Protein AF-A0A3P3TAA7-F1 (afdb_monomer_lite)

Structure (mmCIF, N/CA/C/O backbone):
data_AF-A0A3P3TAA7-F1
#
_entry.id   AF-A0A3P3TAA7-F1
#
loop_
_atom_site.group_PDB
_atom_site.id
_atom_site.type_symbol
_atom_site.label_atom_id
_atom_site.label_alt_id
_atom_site.label_comp_id
_atom_site.label_asym_id
_atom_site.label_entity_id
_atom_site.label_seq_id
_atom_site.pdbx_PDB_ins_code
_atom_site.Cartn_x
_atom_site.Cartn_y
_atom_site.Cartn_z
_atom_site.occupancy
_atom_site.B_iso_or_equiv
_atom_site.auth_seq_id
_atom_site.auth_comp_id
_atom_site.auth_asym_id
_atom_site.auth_atom_id
_atom_site.pdbx_PDB_model_num
ATOM 1 N N . MET A 1 1 ? 34.070 -10.046 -38.542 1.00 43.56 1 MET A N 1
ATOM 2 C CA . MET A 1 1 ? 32.753 -10.211 -37.889 1.00 43.56 1 MET A CA 1
ATOM 3 C C . MET A 1 1 ? 32.981 -10.155 -36.387 1.00 43.56 1 MET A C 1
ATOM 5 O O . MET A 1 1 ? 33.531 -11.098 -35.845 1.00 43.56 1 MET A O 1
ATOM 9 N N . LEU A 1 2 ? 32.696 -9.015 -35.753 1.00 51.44 2 LEU A N 1
ATOM 10 C CA . LEU A 1 2 ? 33.119 -8.692 -34.381 1.00 51.44 2 LEU A CA 1
ATOM 11 C C . LEU A 1 2 ? 31.928 -8.168 -33.565 1.00 51.44 2 LEU A C 1
ATOM 13 O O . LEU A 1 2 ? 31.900 -7.019 -33.152 1.00 51.44 2 LEU A O 1
ATOM 17 N N . PHE A 1 3 ? 30.931 -9.024 -33.351 1.00 64.62 3 PHE A N 1
ATOM 18 C CA . PHE A 1 3 ? 29.924 -8.826 -32.309 1.00 64.62 3 PHE A CA 1
ATOM 19 C C . PHE A 1 3 ? 29.641 -10.185 -31.670 1.00 64.62 3 PHE A C 1
ATOM 21 O O . PHE A 1 3 ? 28.662 -10.852 -31.997 1.00 64.62 3 PHE A O 1
ATOM 28 N N . SER A 1 4 ? 30.537 -10.623 -30.780 1.00 57.47 4 SER A N 1
ATOM 29 C CA . SER A 1 4 ? 30.173 -11.651 -29.804 1.00 57.47 4 SER A CA 1
ATOM 30 C C . SER A 1 4 ? 29.123 -11.032 -28.896 1.00 57.47 4 SER A C 1
ATOM 32 O O . SER A 1 4 ? 29.430 -10.203 -28.042 1.00 57.47 4 SER A O 1
ATOM 34 N N . ASN A 1 5 ? 27.867 -11.396 -29.133 1.00 62.84 5 ASN A N 1
ATOM 35 C CA . ASN A 1 5 ? 26.733 -11.067 -28.287 1.00 62.84 5 ASN A CA 1
ATOM 36 C C . ASN A 1 5 ? 26.854 -11.890 -26.995 1.00 62.84 5 ASN A C 1
ATOM 38 O O . ASN A 1 5 ? 26.148 -12.879 -26.810 1.00 62.84 5 ASN A O 1
ATOM 42 N N . ASN A 1 6 ? 27.805 -11.507 -26.142 1.00 58.22 6 ASN A N 1
ATOM 43 C CA . ASN A 1 6 ? 28.026 -12.083 -24.824 1.00 58.22 6 ASN A CA 1
ATOM 44 C C . ASN A 1 6 ? 26.932 -11.535 -23.895 1.00 58.22 6 ASN A C 1
ATOM 46 O O . ASN A 1 6 ? 27.153 -10.620 -23.109 1.00 58.22 6 ASN A O 1
ATOM 50 N N . ARG A 1 7 ? 25.696 -12.005 -24.091 1.00 61.97 7 ARG A N 1
ATOM 51 C CA . ARG A 1 7 ? 24.610 -11.766 -23.143 1.00 61.97 7 ARG A CA 1
ATOM 52 C C . ARG A 1 7 ? 24.854 -12.722 -21.991 1.00 61.97 7 ARG A C 1
ATOM 54 O O . ARG A 1 7 ? 24.667 -13.924 -22.164 1.00 61.97 7 ARG A O 1
ATOM 61 N N . GLU A 1 8 ? 25.316 -12.189 -20.865 1.00 65.12 8 GLU A N 1
ATOM 62 C CA . GLU A 1 8 ? 25.306 -12.928 -19.605 1.00 65.12 8 GLU A CA 1
ATOM 63 C C . GLU A 1 8 ? 23.910 -13.542 -19.387 1.00 65.12 8 GLU A C 1
ATOM 65 O O . GLU A 1 8 ? 22.908 -12.943 -19.812 1.00 65.12 8 GLU A O 1
ATOM 70 N N . PRO A 1 9 ? 23.820 -14.757 -18.818 1.00 59.22 9 PRO A N 1
ATOM 71 C CA . PRO A 1 9 ? 22.538 -15.385 -18.538 1.00 59.22 9 PRO A CA 1
ATOM 72 C C . PRO A 1 9 ? 21.717 -14.444 -17.656 1.00 59.22 9 PRO A C 1
ATOM 74 O O . PRO A 1 9 ? 22.114 -14.096 -16.551 1.00 59.22 9 PRO A O 1
ATOM 77 N N . TYR A 1 10 ? 20.599 -13.972 -18.202 1.00 60.34 10 TYR A N 1
ATOM 78 C CA . TYR A 1 10 ? 19.734 -13.020 -17.527 1.00 60.34 10 TYR A CA 1
ATOM 79 C C . TYR A 1 10 ? 18.930 -13.766 -16.460 1.00 60.34 10 TYR A C 1
ATOM 81 O O . TYR A 1 10 ? 18.033 -14.536 -16.814 1.00 60.34 10 TYR A O 1
ATOM 89 N N . GLU A 1 11 ? 19.247 -13.560 -15.183 1.00 66.12 11 GLU A N 1
ATOM 90 C CA . GLU A 1 11 ? 18.403 -14.049 -14.095 1.00 66.12 11 GLU A CA 1
ATOM 91 C C . GLU A 1 11 ? 17.124 -13.200 -14.034 1.00 66.12 11 GLU A C 1
ATOM 93 O O . GLU A 1 11 ? 17.197 -11.968 -14.017 1.00 66.12 11 GLU A O 1
ATOM 98 N N . PRO A 1 12 ? 15.930 -13.818 -14.099 1.00 67.19 12 PRO A N 1
ATOM 99 C CA . PRO A 1 12 ? 14.686 -13.090 -13.928 1.00 67.19 12 PRO A CA 1
ATOM 100 C C . PRO A 1 12 ? 14.627 -12.498 -12.518 1.00 67.19 12 PRO A C 1
ATOM 102 O O . PRO A 1 12 ? 14.587 -13.243 -11.543 1.00 67.19 12 PRO A O 1
ATOM 105 N N . GLU A 1 13 ? 14.590 -11.173 -12.423 1.00 82.19 13 GLU A N 1
ATOM 106 C CA . GLU A 1 13 ? 14.465 -10.458 -11.156 1.00 82.19 13 GLU A CA 1
ATOM 107 C C . GLU A 1 13 ? 13.104 -9.774 -11.097 1.00 82.19 13 GLU A C 1
ATOM 109 O O . GLU A 1 13 ? 12.705 -9.030 -12.001 1.00 82.19 13 GLU A O 1
ATOM 114 N N . ASP A 1 14 ? 12.382 -10.050 -10.018 1.00 89.69 14 ASP A N 1
ATOM 115 C CA . ASP A 1 14 ? 11.114 -9.403 -9.738 1.00 89.69 14 ASP A CA 1
ATOM 116 C C . ASP A 1 14 ? 11.372 -8.043 -9.083 1.00 89.69 14 ASP A C 1
ATOM 118 O O . ASP A 1 14 ? 12.156 -7.925 -8.139 1.00 89.69 14 ASP A O 1
ATOM 122 N N . VAL A 1 15 ? 10.699 -7.004 -9.576 1.00 90.88 15 VAL A N 1
ATOM 123 C CA . VAL A 1 15 ? 10.920 -5.622 -9.129 1.00 90.88 15 VAL A CA 1
ATOM 124 C C . VAL A 1 15 ? 9.613 -4.947 -8.748 1.00 90.88 15 VAL A C 1
ATOM 126 O O . VAL A 1 15 ? 8.593 -5.109 -9.419 1.00 90.88 15 VAL A O 1
ATOM 129 N N . LEU A 1 16 ? 9.661 -4.152 -7.685 1.00 90.19 16 LEU A N 1
ATOM 130 C CA . LEU A 1 16 ? 8.605 -3.252 -7.254 1.00 90.19 16 LEU A CA 1
ATOM 131 C C . LEU A 1 16 ? 8.942 -1.829 -7.706 1.00 90.19 16 LEU A C 1
ATOM 133 O O . LEU A 1 16 ? 10.010 -1.306 -7.398 1.00 90.19 16 LEU A O 1
ATOM 137 N N . ILE A 1 17 ? 8.015 -1.202 -8.423 1.00 89.25 17 ILE A N 1
ATOM 138 C CA . ILE A 1 17 ? 8.089 0.190 -8.856 1.00 89.25 17 ILE A CA 1
ATOM 139 C C . ILE A 1 17 ? 7.075 0.990 -8.043 1.00 89.25 17 ILE A C 1
ATOM 141 O O . ILE A 1 17 ? 5.866 0.763 -8.158 1.00 89.25 17 ILE A O 1
ATOM 145 N N . LEU A 1 18 ? 7.572 1.933 -7.244 1.00 86.44 18 LEU A N 1
ATOM 146 C CA . LEU A 1 18 ? 6.758 2.870 -6.476 1.00 86.44 18 LEU A CA 1
ATOM 147 C C . LE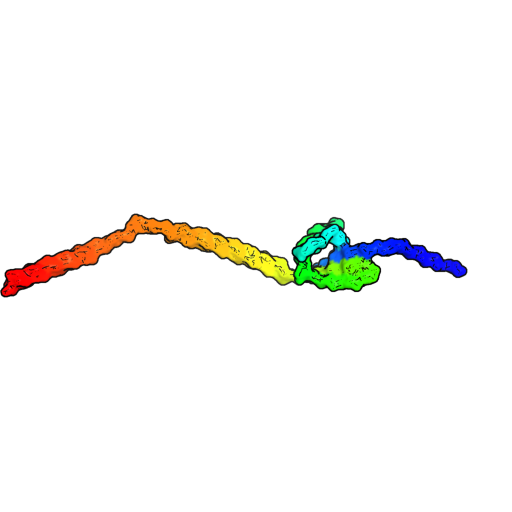U A 1 18 ? 6.796 4.237 -7.148 1.00 86.44 18 LEU A C 1
ATOM 149 O O . LEU A 1 18 ? 7.839 4.889 -7.156 1.00 86.44 18 LEU A O 1
ATOM 153 N N . PHE A 1 19 ? 5.667 4.690 -7.683 1.00 84.25 19 PHE A N 1
ATOM 154 C CA . PHE A 1 19 ? 5.562 6.056 -8.199 1.00 84.25 19 PHE A CA 1
ATOM 155 C C . PHE A 1 19 ? 5.350 7.030 -7.058 1.00 84.25 19 PHE A C 1
ATOM 157 O O . PHE A 1 19 ? 4.387 6.873 -6.323 1.00 84.25 19 PHE A O 1
ATOM 164 N N . LYS A 1 20 ? 6.228 8.019 -6.924 1.00 78.50 20 LYS A N 1
ATOM 165 C CA . LYS A 1 20 ? 6.123 9.120 -5.967 1.00 78.50 20 LYS A CA 1
ATOM 166 C C . LYS A 1 20 ? 5.356 10.288 -6.596 1.00 78.50 20 LYS A C 1
ATOM 168 O O . LYS A 1 20 ? 5.307 10.443 -7.817 1.00 78.50 20 LYS A O 1
ATOM 173 N N . ASP A 1 21 ? 4.788 11.135 -5.744 1.00 73.50 21 ASP A N 1
ATOM 174 C CA . ASP A 1 21 ? 3.963 12.282 -6.156 1.00 73.50 21 ASP A CA 1
ATOM 175 C C . ASP A 1 21 ? 4.744 13.364 -6.917 1.00 73.50 21 ASP A C 1
ATOM 177 O O . ASP A 1 21 ? 4.172 14.134 -7.685 1.00 73.50 21 ASP A O 1
ATOM 181 N N . ASP A 1 22 ? 6.064 13.412 -6.734 1.00 76.31 22 ASP A N 1
ATOM 182 C CA . ASP A 1 22 ? 6.976 14.301 -7.459 1.00 76.31 22 ASP A CA 1
ATOM 183 C C . ASP A 1 22 ? 7.242 13.843 -8.908 1.00 76.31 22 ASP A C 1
ATOM 185 O O . ASP A 1 22 ? 8.045 14.447 -9.621 1.00 76.31 22 ASP A O 1
ATOM 189 N N . GLY A 1 23 ? 6.568 12.777 -9.353 1.00 77.38 23 GLY A N 1
ATOM 190 C CA . GLY A 1 23 ? 6.746 12.174 -10.669 1.00 77.38 23 GLY A CA 1
ATOM 191 C C . GLY A 1 23 ? 7.993 11.297 -10.773 1.00 77.38 23 GLY A C 1
ATOM 192 O O . GLY A 1 23 ? 8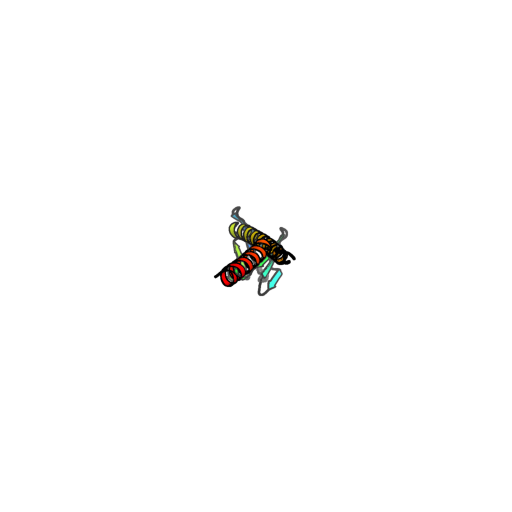.305 10.814 -11.864 1.00 77.38 23 GLY A O 1
ATOM 193 N N . THR A 1 24 ? 8.711 11.075 -9.670 1.00 82.62 24 THR A N 1
ATOM 194 C CA . THR A 1 24 ? 9.826 10.128 -9.624 1.00 82.62 24 THR A CA 1
ATOM 195 C C . THR A 1 24 ? 9.328 8.721 -9.308 1.00 82.62 24 THR A C 1
ATOM 197 O O . THR A 1 24 ? 8.212 8.519 -8.831 1.00 82.62 24 THR A O 1
ATOM 200 N N . ALA A 1 25 ? 10.148 7.717 -9.605 1.00 84.31 25 ALA A N 1
ATOM 201 C CA . ALA A 1 25 ? 9.848 6.336 -9.265 1.00 84.31 25 ALA A CA 1
ATOM 202 C C . ALA A 1 25 ? 11.012 5.731 -8.488 1.00 84.31 25 ALA A C 1
ATOM 204 O O . ALA A 1 25 ? 12.173 5.905 -8.862 1.00 84.31 25 ALA A O 1
ATOM 205 N N . ASP A 1 26 ? 10.685 5.020 -7.417 1.00 86.56 26 ASP A N 1
ATOM 206 C CA . ASP A 1 26 ? 11.615 4.134 -6.731 1.00 86.56 26 ASP A CA 1
ATOM 207 C C . ASP A 1 26 ? 11.520 2.734 -7.335 1.00 86.56 26 ASP A C 1
ATOM 209 O O . ASP A 1 26 ? 10.416 2.269 -7.630 1.00 86.56 26 ASP A O 1
ATOM 213 N N . ILE A 1 27 ? 12.658 2.073 -7.533 1.00 88.56 27 ILE A N 1
ATOM 214 C CA . ILE A 1 27 ? 12.720 0.720 -8.092 1.00 88.56 27 ILE A CA 1
ATOM 215 C C . ILE A 1 27 ? 13.458 -0.147 -7.083 1.00 88.56 27 ILE A C 1
ATOM 217 O O . ILE A 1 27 ? 14.669 -0.018 -6.913 1.00 88.56 27 ILE A O 1
ATOM 221 N N . ALA A 1 28 ? 12.718 -1.036 -6.431 1.00 90.12 28 ALA A N 1
ATOM 222 C CA . ALA A 1 28 ? 13.232 -1.918 -5.397 1.00 90.12 28 ALA A CA 1
ATOM 223 C C . ALA A 1 28 ? 13.112 -3.385 -5.846 1.00 90.12 28 ALA A C 1
ATOM 225 O O . ALA A 1 28 ? 12.016 -3.807 -6.229 1.00 90.12 28 ALA A O 1
ATOM 226 N N . PRO A 1 29 ? 14.192 -4.184 -5.818 1.00 90.69 29 PRO A N 1
ATOM 227 C CA . PRO A 1 29 ? 14.097 -5.622 -6.037 1.00 90.69 29 PRO A CA 1
ATOM 228 C C . PRO A 1 29 ? 13.258 -6.280 -4.937 1.00 90.69 29 PRO A C 1
ATOM 230 O O . PRO A 1 29 ? 13.293 -5.892 -3.765 1.00 90.69 29 PRO A O 1
ATOM 233 N N . ILE A 1 30 ? 12.472 -7.278 -5.327 1.00 90.81 30 ILE A N 1
ATOM 234 C CA . ILE A 1 30 ? 11.591 -7.993 -4.409 1.00 90.81 30 ILE A CA 1
ATOM 235 C C . ILE A 1 30 ? 12.382 -9.043 -3.649 1.00 90.81 30 ILE A C 1
ATOM 237 O O . ILE A 1 30 ? 13.063 -9.881 -4.234 1.00 90.81 30 ILE A O 1
ATOM 241 N N . VAL A 1 31 ? 12.226 -9.024 -2.330 1.00 90.81 31 VAL A N 1
ATOM 242 C CA . VAL A 1 31 ? 12.855 -9.989 -1.428 1.00 90.81 31 VAL A CA 1
ATOM 243 C C . VAL A 1 31 ? 11.925 -11.170 -1.178 1.00 90.81 31 VAL A C 1
ATOM 245 O O . VAL A 1 31 ? 12.355 -12.320 -1.150 1.00 90.81 31 VAL A O 1
ATOM 248 N N . THR A 1 32 ? 10.632 -10.910 -0.973 1.00 89.56 32 THR A N 1
ATOM 249 C CA . THR A 1 32 ? 9.645 -11.946 -0.642 1.00 89.56 32 THR A CA 1
ATOM 250 C C . THR A 1 32 ? 8.241 -11.499 -1.023 1.00 89.56 32 THR A C 1
ATOM 252 O O . THR A 1 32 ? 7.887 -10.326 -0.911 1.00 89.56 32 THR A O 1
ATOM 255 N N . ILE A 1 33 ? 7.424 -12.456 -1.458 1.00 88.38 33 ILE A N 1
ATOM 256 C CA . ILE A 1 33 ? 6.008 -12.255 -1.757 1.00 88.38 33 ILE A CA 1
ATOM 257 C C . ILE A 1 33 ? 5.223 -13.273 -0.941 1.00 88.38 33 ILE A C 1
ATOM 259 O O . ILE A 1 33 ? 5.437 -14.474 -1.090 1.00 88.38 33 ILE A O 1
ATOM 263 N N . ASN A 1 34 ? 4.311 -12.777 -0.113 1.00 90.81 34 ASN A N 1
ATOM 264 C CA . ASN A 1 34 ? 3.330 -13.579 0.609 1.00 90.81 34 ASN A CA 1
ATOM 265 C C . ASN A 1 34 ? 1.941 -13.363 -0.008 1.00 90.81 34 ASN A C 1
ATOM 267 O O . ASN A 1 34 ? 1.753 -12.451 -0.813 1.00 90.81 34 ASN A O 1
ATOM 271 N N . ASP A 1 35 ? 0.954 -14.149 0.425 1.00 87.19 35 ASP A N 1
ATOM 272 C CA . ASP A 1 35 ? -0.428 -14.040 -0.071 1.00 87.19 35 ASP A CA 1
ATOM 273 C C . ASP A 1 35 ? -1.046 -12.652 0.169 1.00 87.19 35 ASP A C 1
ATOM 275 O O . ASP A 1 35 ? -1.880 -12.190 -0.608 1.00 87.19 35 ASP A O 1
ATOM 279 N N . GLU A 1 36 ? -0.610 -11.954 1.221 1.00 87.25 36 GLU A N 1
ATOM 280 C CA . GLU A 1 36 ? -1.138 -10.635 1.575 1.00 87.25 36 GLU A CA 1
ATOM 281 C C . GLU A 1 36 ? -0.278 -9.470 1.073 1.00 87.25 36 GLU A C 1
ATOM 283 O O . GLU A 1 36 ? -0.810 -8.396 0.781 1.00 87.25 36 GLU A O 1
ATOM 288 N N . ARG A 1 37 ? 1.052 -9.629 1.018 1.00 88.38 37 ARG A N 1
ATOM 289 C CA . ARG A 1 37 ? 1.997 -8.508 0.862 1.00 88.38 37 ARG A CA 1
ATOM 290 C C . ARG A 1 37 ? 3.216 -8.847 0.005 1.00 88.38 37 ARG A C 1
ATOM 292 O O . ARG A 1 37 ? 3.752 -9.950 0.066 1.00 88.38 37 ARG A O 1
ATOM 299 N N . VAL A 1 38 ? 3.688 -7.840 -0.725 1.00 90.06 38 VAL A N 1
ATOM 300 C CA . VAL A 1 38 ? 4.955 -7.812 -1.461 1.00 90.06 38 VAL A CA 1
ATOM 301 C C . VAL A 1 38 ? 5.978 -7.022 -0.647 1.00 90.06 38 VAL A C 1
ATOM 303 O O . VAL A 1 38 ? 5.729 -5.867 -0.293 1.00 90.06 38 VAL A O 1
ATOM 306 N N . TYR A 1 39 ? 7.125 -7.640 -0.372 1.00 90.19 39 TYR A N 1
ATOM 307 C CA . TYR A 1 39 ? 8.247 -7.037 0.341 1.00 90.19 39 TYR A CA 1
ATOM 308 C C . TYR A 1 39 ? 9.396 -6.753 -0.624 1.00 90.19 39 TYR A C 1
ATOM 310 O O . TYR A 1 39 ? 9.861 -7.655 -1.326 1.00 90.19 39 TYR A O 1
ATOM 318 N N . ALA A 1 40 ? 9.865 -5.509 -0.642 1.00 89.88 40 ALA A N 1
ATOM 319 C CA . ALA A 1 40 ? 10.977 -5.075 -1.479 1.00 89.88 40 ALA A CA 1
ATOM 320 C C . ALA A 1 40 ? 11.956 -4.221 -0.673 1.00 89.88 40 ALA A C 1
ATOM 322 O O . ALA A 1 40 ? 11.542 -3.447 0.193 1.00 89.88 40 ALA A O 1
ATOM 323 N N . GLU A 1 41 ? 13.244 -4.347 -0.975 1.00 85.56 41 GLU A N 1
ATOM 324 C CA . GLU A 1 41 ? 14.312 -3.630 -0.277 1.00 85.56 41 GLU A CA 1
ATOM 325 C C . GLU A 1 41 ? 15.178 -2.884 -1.292 1.00 85.56 41 GLU A C 1
ATOM 327 O O . GLU A 1 41 ? 15.706 -3.466 -2.236 1.00 85.56 41 GLU A O 1
ATOM 332 N N . SER A 1 42 ? 15.307 -1.574 -1.101 1.00 83.12 42 SER A N 1
ATOM 333 C CA . SER A 1 42 ? 16.194 -0.689 -1.857 1.00 83.12 42 SER A CA 1
ATOM 334 C C . SER A 1 42 ? 17.167 -0.026 -0.877 1.00 83.12 42 SER A C 1
ATOM 336 O O . SER A 1 42 ? 16.823 0.160 0.293 1.00 83.12 42 SER A O 1
ATOM 338 N N . PRO A 1 43 ? 18.357 0.427 -1.315 1.00 79.12 43 PRO A N 1
ATOM 339 C CA . PRO A 1 43 ? 19.223 1.272 -0.491 1.00 79.12 43 PRO A CA 1
ATOM 340 C C . PRO A 1 43 ? 18.522 2.514 0.090 1.00 79.12 43 PRO A C 1
ATOM 342 O O . PRO A 1 43 ? 19.005 3.101 1.056 1.00 79.12 43 PRO A O 1
ATOM 345 N N . GLN A 1 44 ? 17.402 2.933 -0.508 1.00 77.00 44 GLN A N 1
ATOM 346 C CA . GLN A 1 44 ? 16.600 4.081 -0.085 1.00 77.00 44 GLN A CA 1
ATOM 347 C C . GLN A 1 44 ? 15.525 3.735 0.961 1.00 77.00 44 GLN A C 1
ATOM 349 O O . GLN A 1 44 ? 15.004 4.646 1.606 1.00 77.00 44 GLN A O 1
ATOM 354 N N . GLY A 1 45 ? 15.197 2.454 1.160 1.00 79.25 45 GLY A N 1
ATOM 355 C CA . GLY A 1 45 ? 14.197 2.027 2.135 1.00 79.25 45 GLY A CA 1
ATOM 356 C C . GLY A 1 45 ? 13.615 0.634 1.891 1.00 79.25 45 GLY A C 1
ATOM 357 O O . GLY A 1 45 ? 13.807 0.022 0.839 1.00 79.25 45 GLY A O 1
ATOM 358 N N . ASN A 1 46 ? 12.856 0.167 2.885 1.00 86.25 46 ASN A N 1
ATOM 359 C CA . ASN A 1 46 ? 12.152 -1.114 2.858 1.00 86.25 46 ASN A CA 1
ATOM 360 C C . ASN A 1 46 ? 10.653 -0.874 2.650 1.00 86.25 46 ASN A C 1
ATOM 362 O O . ASN A 1 46 ? 10.047 -0.057 3.349 1.00 86.25 46 ASN A O 1
ATOM 366 N N . TYR A 1 47 ? 10.047 -1.611 1.722 1.00 86.56 47 TYR A N 1
ATOM 367 C CA . TYR A 1 47 ? 8.653 -1.456 1.317 1.00 86.56 47 TYR A CA 1
ATOM 368 C C . TYR A 1 47 ? 7.858 -2.730 1.589 1.00 86.56 47 TYR A C 1
ATOM 370 O O . TYR A 1 47 ? 8.317 -3.833 1.302 1.00 86.56 47 TYR A O 1
ATOM 378 N N . ALA A 1 48 ? 6.642 -2.567 2.115 1.00 88.88 48 ALA A N 1
ATOM 379 C CA . ALA A 1 48 ? 5.697 -3.653 2.362 1.00 88.88 48 ALA A CA 1
ATOM 380 C C . ALA A 1 48 ? 4.314 -3.259 1.832 1.00 88.88 48 ALA A C 1
ATOM 382 O O . ALA A 1 48 ? 3.541 -2.585 2.519 1.00 88.88 48 ALA A O 1
ATOM 383 N N . VAL A 1 49 ? 4.005 -3.678 0.607 1.00 87.50 49 VAL A N 1
ATOM 384 C CA . VAL A 1 49 ? 2.814 -3.240 -0.133 1.00 87.50 49 VAL A CA 1
ATOM 385 C C . VAL A 1 49 ? 1.787 -4.375 -0.210 1.00 87.50 49 VAL A C 1
ATOM 387 O O . VAL A 1 49 ? 2.175 -5.506 -0.502 1.00 87.50 49 VAL A O 1
ATOM 390 N N . PRO A 1 50 ? 0.490 -4.133 0.055 1.00 88.19 50 PRO A N 1
ATOM 391 C CA . PRO A 1 50 ? -0.535 -5.168 -0.060 1.00 88.19 50 PRO A CA 1
ATOM 392 C C . PRO A 1 50 ? -0.714 -5.628 -1.512 1.00 88.19 50 PRO A C 1
ATOM 394 O O . PRO A 1 50 ? -0.840 -4.809 -2.419 1.00 88.19 50 PRO A O 1
ATOM 397 N N . VAL A 1 51 ? -0.787 -6.944 -1.738 1.00 87.50 51 VAL A N 1
ATOM 398 C CA . VAL A 1 51 ? -0.914 -7.542 -3.085 1.00 87.50 51 VAL A CA 1
ATOM 399 C C . VAL A 1 51 ? -2.154 -7.023 -3.820 1.00 87.50 51 VAL A C 1
ATOM 401 O O . VAL A 1 51 ? -2.110 -6.827 -5.031 1.00 87.50 51 VAL A O 1
ATOM 404 N N . GLY A 1 52 ? -3.240 -6.744 -3.091 1.00 85.38 52 GLY A N 1
ATOM 405 C CA . GLY A 1 52 ? -4.494 -6.242 -3.663 1.00 85.38 52 GLY A CA 1
ATOM 406 C C . GLY A 1 52 ? -4.410 -4.849 -4.298 1.00 85.38 52 GLY A C 1
ATOM 407 O O . GLY A 1 52 ? -5.242 -4.523 -5.140 1.00 85.38 52 GLY A O 1
ATOM 408 N N . GLU A 1 53 ? -3.411 -4.040 -3.940 1.00 82.62 53 GLU A N 1
ATOM 409 C CA . GLU A 1 53 ? -3.241 -2.674 -4.464 1.00 82.62 53 GLU A CA 1
ATOM 410 C C . GLU A 1 53 ? -2.162 -2.585 -5.552 1.00 82.62 53 GLU A C 1
ATOM 412 O O . GLU A 1 53 ? -1.938 -1.528 -6.145 1.00 82.62 53 GLU A O 1
ATOM 417 N N . VAL A 1 54 ? -1.495 -3.701 -5.845 1.00 88.06 54 VAL A N 1
ATOM 418 C CA . VAL A 1 54 ? -0.379 -3.756 -6.784 1.00 88.06 54 VAL A CA 1
ATOM 419 C C . VAL A 1 54 ? -0.848 -4.280 -8.132 1.00 88.06 54 VAL A C 1
ATOM 421 O O . VAL A 1 54 ? -1.455 -5.345 -8.242 1.00 88.06 54 VAL A O 1
ATOM 424 N N . ARG A 1 55 ? -0.500 -3.566 -9.204 1.00 88.19 55 ARG A N 1
ATOM 425 C CA . ARG A 1 55 ? -0.680 -4.076 -10.568 1.00 88.19 55 ARG A CA 1
ATOM 426 C C . ARG A 1 55 ? 0.564 -4.843 -10.984 1.00 88.19 55 ARG A C 1
ATOM 428 O O . ARG A 1 55 ? 1.640 -4.262 -11.066 1.00 88.19 55 ARG A O 1
ATOM 435 N N . SER A 1 56 ? 0.422 -6.135 -11.260 1.00 89.81 56 SER A N 1
ATOM 436 C CA . SER A 1 56 ? 1.530 -6.958 -11.745 1.00 89.81 56 SER A CA 1
ATOM 437 C C . SER A 1 56 ? 1.535 -7.048 -13.272 1.00 89.81 56 SER A C 1
ATOM 439 O O . SER A 1 56 ? 0.497 -7.199 -13.916 1.00 89.81 56 SER A O 1
ATOM 441 N N . TYR A 1 57 ? 2.725 -6.964 -13.856 1.00 89.62 57 TYR A N 1
ATOM 442 C CA . TYR A 1 57 ? 2.975 -7.154 -15.279 1.00 89.62 57 TYR A CA 1
ATOM 443 C C . TYR A 1 57 ? 4.086 -8.182 -15.452 1.00 89.62 57 TYR A C 1
ATOM 445 O O . TYR A 1 57 ? 5.092 -8.145 -14.748 1.00 89.62 57 TYR A O 1
ATOM 453 N N . VAL A 1 58 ? 3.928 -9.100 -16.400 1.00 87.81 58 VAL A N 1
ATOM 454 C CA . VAL A 1 58 ? 4.941 -10.125 -16.674 1.00 87.81 58 VAL A CA 1
ATOM 455 C C . VAL A 1 58 ? 5.762 -9.693 -17.881 1.00 87.81 58 VAL A C 1
ATOM 457 O O . VAL A 1 58 ? 5.240 -9.569 -18.989 1.00 87.81 58 VAL A O 1
ATOM 460 N N . GLY A 1 59 ? 7.050 -9.437 -17.663 1.00 81.69 59 GLY A N 1
ATOM 461 C CA . GLY A 1 59 ? 8.004 -9.106 -18.713 1.00 81.69 59 GLY A CA 1
ATOM 462 C C . GLY A 1 59 ? 8.919 -10.280 -19.055 1.00 81.69 59 GLY A C 1
ATOM 463 O O . GLY A 1 59 ? 8.956 -11.301 -18.377 1.00 81.69 59 GLY A O 1
ATOM 464 N N . ARG A 1 60 ? 9.760 -10.099 -20.081 1.00 80.06 60 ARG A N 1
ATOM 465 C CA . ARG A 1 60 ? 10.830 -11.063 -20.427 1.00 80.06 60 ARG A CA 1
ATOM 466 C C . ARG A 1 60 ? 11.894 -11.217 -19.333 1.00 80.06 60 ARG A C 1
ATOM 468 O O . ARG A 1 60 ? 12.717 -12.118 -19.420 1.00 80.06 60 ARG A O 1
AT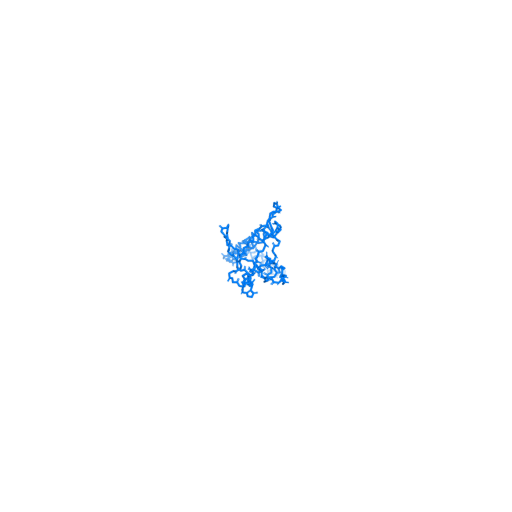OM 475 N N . LYS A 1 61 ? 11.906 -10.284 -18.382 1.00 76.38 61 LYS A N 1
ATOM 476 C CA . LYS A 1 61 ? 12.934 -10.084 -17.364 1.00 76.38 61 LYS A CA 1
ATOM 477 C C . LYS A 1 61 ? 12.481 -10.457 -15.945 1.00 76.38 61 LYS A C 1
ATOM 479 O O . LYS A 1 61 ? 13.273 -10.321 -15.029 1.00 76.38 61 LYS A O 1
ATOM 484 N N . GLY A 1 62 ? 11.238 -10.900 -15.770 1.00 83.75 62 GLY A N 1
ATOM 485 C CA . GLY A 1 62 ? 10.629 -11.098 -14.453 1.00 83.75 62 GLY A CA 1
ATOM 486 C C . GLY A 1 62 ? 9.285 -10.386 -14.337 1.00 83.75 62 GLY A C 1
ATOM 487 O O . GLY A 1 62 ? 8.758 -9.837 -15.317 1.00 83.75 62 GLY A O 1
ATOM 488 N N . ARG A 1 63 ? 8.709 -10.426 -13.138 1.00 88.75 63 ARG A N 1
ATOM 489 C CA . ARG A 1 63 ? 7.454 -9.758 -12.795 1.00 88.75 63 ARG A CA 1
ATOM 490 C C . ARG A 1 63 ? 7.743 -8.341 -12.318 1.00 88.75 63 ARG A C 1
ATOM 492 O O . ARG A 1 63 ? 8.599 -8.104 -11.473 1.00 88.75 63 ARG A O 1
ATOM 499 N N . ILE A 1 64 ? 6.993 -7.395 -12.859 1.00 90.31 64 ILE A N 1
ATOM 500 C CA . ILE A 1 64 ? 7.030 -5.991 -12.472 1.00 90.31 64 ILE A CA 1
ATOM 501 C C . ILE A 1 64 ? 5.781 -5.723 -11.649 1.00 90.31 64 ILE A C 1
ATOM 503 O O . ILE A 1 64 ? 4.663 -5.888 -12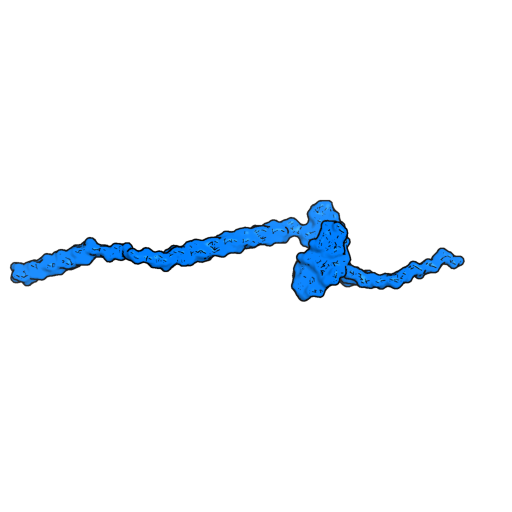.135 1.00 90.31 64 ILE A O 1
ATOM 507 N N . PHE A 1 65 ? 5.978 -5.303 -10.413 1.00 90.62 65 PHE A N 1
ATOM 508 C CA . PHE A 1 65 ? 4.933 -4.938 -9.476 1.00 90.62 65 PHE A CA 1
ATOM 509 C C . PHE A 1 65 ? 4.847 -3.420 -9.437 1.00 90.62 65 PHE A C 1
ATOM 511 O O . PHE A 1 65 ? 5.816 -2.742 -9.121 1.00 90.62 65 PHE A O 1
ATOM 518 N N . LEU A 1 66 ? 3.700 -2.875 -9.815 1.00 89.38 66 LEU A N 1
ATOM 519 C CA . LEU A 1 66 ? 3.468 -1.445 -9.901 1.00 89.38 66 LEU A CA 1
ATOM 520 C C . LEU A 1 66 ? 2.572 -1.007 -8.748 1.00 89.38 66 LEU A C 1
ATOM 522 O O . LEU A 1 66 ? 1.418 -1.439 -8.673 1.00 89.38 66 LEU A O 1
ATOM 526 N N . TYR A 1 67 ? 3.082 -0.127 -7.895 1.00 86.62 67 TYR A N 1
ATOM 527 C CA . TYR A 1 67 ? 2.304 0.488 -6.831 1.00 86.62 67 TYR A CA 1
ATOM 528 C C . TYR A 1 67 ? 2.177 1.999 -7.075 1.00 86.62 67 TYR A C 1
ATOM 530 O O . TYR A 1 67 ? 3.185 2.716 -7.038 1.00 86.62 67 TYR A O 1
ATOM 538 N N . PRO A 1 68 ? 0.966 2.504 -7.365 1.00 75.56 68 PRO A N 1
ATOM 539 C CA . PRO A 1 68 ? 0.725 3.935 -7.395 1.00 75.56 68 PRO A CA 1
ATOM 540 C C . PRO A 1 68 ? 0.646 4.437 -5.949 1.00 75.56 68 PRO A C 1
ATOM 542 O O . PRO A 1 68 ? -0.360 4.211 -5.280 1.00 75.56 68 PRO A O 1
ATOM 545 N N . THR A 1 69 ? 1.675 5.128 -5.449 1.00 65.38 69 THR A N 1
ATOM 546 C CA . THR A 1 69 ? 1.475 5.956 -4.253 1.00 65.38 69 THR A CA 1
ATOM 547 C C . THR A 1 69 ? 0.617 7.128 -4.702 1.00 65.38 69 THR A C 1
ATOM 549 O O . THR A 1 69 ? 1.105 8.075 -5.301 1.00 65.38 69 THR A O 1
ATOM 552 N N . THR A 1 70 ? -0.689 7.032 -4.486 1.00 58.81 70 THR A N 1
ATOM 553 C CA . THR A 1 70 ? -1.566 8.198 -4.466 1.00 58.81 70 THR A CA 1
ATOM 554 C C . THR A 1 70 ? -1.606 8.702 -3.030 1.00 58.81 70 THR A C 1
ATOM 556 O O . THR A 1 70 ? -1.911 7.931 -2.116 1.00 58.81 70 THR A O 1
ATOM 559 N N . VAL A 1 71 ? -1.314 9.990 -2.813 1.00 54.12 71 VAL A N 1
ATOM 560 C CA . VAL A 1 71 ? -1.388 10.657 -1.492 1.00 54.12 71 VAL A CA 1
ATOM 561 C C . VAL A 1 71 ? -2.687 10.338 -0.747 1.00 54.12 71 VAL A C 1
ATOM 563 O O . VAL A 1 71 ? -2.671 10.185 0.473 1.00 54.12 71 VAL A O 1
ATOM 566 N N . GLU A 1 72 ? -3.783 10.167 -1.496 1.00 53.34 72 GLU A N 1
ATOM 567 C CA . GLU A 1 72 ? -5.106 9.794 -0.988 1.00 53.34 72 GLU A CA 1
ATOM 568 C C . GLU A 1 72 ? -5.086 8.534 -0.115 1.00 53.34 72 GLU A C 1
ATOM 570 O O . GLU A 1 72 ? -5.669 8.562 0.965 1.00 53.34 72 GLU A O 1
ATOM 575 N N . ASN A 1 73 ? -4.332 7.485 -0.469 1.00 53.97 73 ASN A N 1
ATOM 576 C CA . ASN A 1 73 ? -4.312 6.243 0.317 1.00 53.97 73 ASN A CA 1
ATOM 577 C C . ASN A 1 73 ? -3.622 6.419 1.676 1.00 53.97 73 ASN A C 1
ATOM 579 O O . ASN A 1 73 ? -4.058 5.847 2.676 1.00 53.97 73 ASN A O 1
ATOM 583 N N . VAL A 1 74 ? -2.562 7.229 1.749 1.00 59.22 74 VAL A N 1
ATOM 584 C CA . VAL A 1 74 ? -1.863 7.489 3.019 1.00 59.22 74 VAL A CA 1
ATOM 585 C C . VAL A 1 74 ? -2.713 8.387 3.916 1.00 59.22 74 VAL A C 1
ATOM 587 O O . VAL A 1 74 ? -2.847 8.111 5.112 1.00 59.22 74 VAL A O 1
ATOM 590 N N . THR A 1 75 ? -3.332 9.428 3.352 1.00 60.94 75 THR A N 1
ATOM 591 C CA . THR A 1 75 ? -4.223 10.320 4.103 1.00 60.94 75 THR A CA 1
ATOM 592 C C . THR A 1 75 ? -5.498 9.617 4.558 1.00 60.94 75 THR A C 1
ATOM 594 O O . THR A 1 75 ? -5.931 9.828 5.692 1.00 60.94 75 THR A O 1
ATOM 597 N N . ASP A 1 76 ? -6.069 8.738 3.736 1.00 59.28 76 ASP A N 1
ATOM 598 C CA . ASP A 1 76 ? -7.278 7.995 4.083 1.00 59.28 76 ASP A CA 1
ATOM 599 C C . ASP A 1 76 ? -7.000 6.926 5.135 1.00 59.28 76 ASP A C 1
ATOM 601 O O . ASP A 1 76 ? -7.744 6.847 6.112 1.00 59.28 76 ASP A O 1
ATOM 605 N N . CYS A 1 77 ? -5.890 6.189 5.037 1.00 67.62 77 CYS A N 1
ATOM 606 C CA . CYS A 1 77 ? -5.466 5.272 6.098 1.00 67.62 77 CYS A CA 1
ATOM 607 C C . CYS A 1 77 ? -5.246 6.000 7.433 1.00 67.62 77 CYS A C 1
ATOM 609 O O . CYS A 1 77 ? -5.696 5.522 8.476 1.00 67.62 77 CYS A O 1
ATOM 611 N N . GLN A 1 78 ? -4.615 7.181 7.424 1.00 66.12 78 GLN A N 1
ATOM 612 C CA . GLN A 1 78 ? -4.466 7.998 8.636 1.00 66.12 78 GLN A CA 1
ATOM 613 C C . GLN A 1 78 ? -5.819 8.464 9.188 1.00 66.12 78 GLN A C 1
ATOM 615 O O . GLN A 1 78 ? -6.039 8.426 10.402 1.00 66.12 78 GLN A O 1
ATOM 620 N N . ARG A 1 79 ? -6.746 8.872 8.314 1.00 66.12 79 ARG A N 1
ATOM 621 C CA . ARG A 1 79 ? -8.090 9.315 8.701 1.00 66.12 79 ARG A CA 1
ATOM 622 C C . ARG A 1 79 ? -8.919 8.174 9.291 1.00 66.12 79 ARG A C 1
ATOM 624 O O . ARG A 1 79 ? -9.577 8.377 10.309 1.00 66.12 79 ARG A O 1
ATOM 631 N N . ILE A 1 80 ? -8.860 6.982 8.696 1.00 78.31 80 ILE A N 1
ATOM 632 C CA . ILE A 1 80 ? -9.547 5.774 9.176 1.00 78.31 80 ILE A CA 1
ATOM 633 C C . ILE A 1 80 ? -8.992 5.359 10.541 1.00 78.31 80 ILE A C 1
ATOM 635 O O . ILE A 1 80 ? -9.764 5.228 11.489 1.00 78.31 80 ILE A O 1
ATOM 639 N N . ALA A 1 81 ? -7.669 5.271 10.691 1.00 74.81 81 ALA A N 1
ATOM 640 C CA . ALA A 1 81 ? -7.043 4.929 11.970 1.00 74.81 81 ALA A CA 1
ATOM 641 C C . ALA A 1 81 ? -7.404 5.931 13.088 1.00 74.81 81 ALA A C 1
ATOM 643 O O . ALA A 1 81 ? -7.632 5.550 14.240 1.00 74.81 81 ALA A O 1
ATOM 644 N N . ALA A 1 82 ? -7.507 7.225 12.763 1.00 73.56 82 ALA A N 1
ATOM 645 C CA . ALA A 1 82 ? -7.952 8.247 13.710 1.00 73.56 82 ALA A CA 1
ATOM 646 C C . ALA A 1 82 ? -9.427 8.070 14.127 1.00 73.56 82 ALA A C 1
ATOM 648 O O . ALA A 1 82 ? -9.761 8.232 15.306 1.00 73.56 82 ALA A O 1
ATOM 649 N N . LEU A 1 83 ? -10.305 7.707 13.187 1.00 76.75 83 LEU A N 1
ATOM 650 C CA . LEU A 1 83 ? -11.720 7.427 13.455 1.00 76.75 83 LEU A CA 1
ATOM 651 C C . LEU A 1 83 ? -11.912 6.163 14.301 1.00 76.75 83 LEU A C 1
AT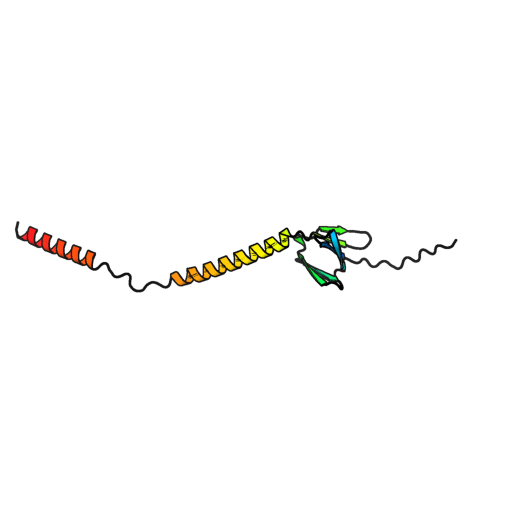OM 653 O O . LEU A 1 83 ? -12.717 6.176 15.236 1.00 76.75 83 LEU A O 1
ATOM 657 N N . GLU A 1 84 ? -11.157 5.099 14.034 1.00 74.62 84 GLU A N 1
ATOM 658 C CA . GLU A 1 84 ? -11.171 3.874 14.841 1.00 74.62 84 GLU A CA 1
ATOM 659 C C . GLU A 1 84 ? -10.759 4.169 16.285 1.00 74.62 84 GLU A C 1
ATOM 661 O O . GLU A 1 84 ? -11.468 3.801 17.224 1.00 74.62 84 GLU A O 1
ATOM 666 N N . ARG A 1 85 ? -9.682 4.940 16.479 1.00 70.56 85 ARG A N 1
ATOM 667 C CA . ARG A 1 85 ? -9.234 5.369 17.810 1.00 70.56 85 ARG A CA 1
ATOM 668 C C . ARG A 1 85 ? -10.305 6.171 18.553 1.00 70.56 85 ARG A C 1
ATOM 670 O O . ARG A 1 85 ? -10.524 5.944 19.742 1.00 70.56 85 ARG A O 1
ATOM 677 N N . SER A 1 86 ? -10.983 7.095 17.870 1.00 73.12 86 SER A N 1
ATOM 678 C CA . SER A 1 86 ? -12.075 7.885 18.458 1.00 73.12 86 SER A CA 1
ATOM 679 C C . SER A 1 86 ? -13.281 7.013 18.832 1.00 73.12 86 SER A C 1
ATOM 681 O O . SER A 1 86 ? -13.862 7.177 19.906 1.00 73.12 86 SER A O 1
ATOM 683 N N . THR A 1 87 ? -13.613 6.037 17.987 1.00 73.75 87 THR A N 1
ATOM 684 C CA . THR A 1 87 ? -14.719 5.096 18.208 1.00 73.75 87 THR A CA 1
ATOM 685 C C . THR A 1 87 ? -14.454 4.191 19.407 1.00 73.75 87 THR A C 1
ATOM 687 O O . THR A 1 87 ? -15.324 4.042 20.265 1.00 73.75 87 THR A O 1
ATOM 690 N N . VAL A 1 88 ? -13.239 3.647 19.525 1.00 72.31 88 VAL A N 1
ATOM 691 C CA . VAL A 1 88 ? -12.838 2.819 20.671 1.00 72.31 88 VAL A CA 1
ATOM 692 C C . VAL A 1 88 ? -12.915 3.621 21.969 1.00 72.31 88 VAL A C 1
ATOM 694 O O . VAL A 1 88 ? -13.540 3.167 22.925 1.00 72.31 88 VAL A O 1
ATOM 697 N N . LEU A 1 89 ? -12.382 4.846 22.003 1.00 68.06 89 LEU A N 1
ATOM 698 C CA . LEU A 1 89 ? -12.482 5.710 23.186 1.00 68.06 89 LEU A CA 1
ATOM 699 C C . LEU A 1 89 ? -13.936 5.981 23.584 1.00 68.06 89 LEU A C 1
ATOM 701 O O . LEU A 1 89 ? -14.274 5.888 24.760 1.00 68.06 89 LEU A O 1
ATOM 705 N N . ARG A 1 90 ? -14.813 6.248 22.610 1.00 68.00 90 ARG A N 1
ATOM 706 C CA . ARG A 1 90 ? -16.246 6.437 22.863 1.00 68.00 90 ARG A CA 1
ATOM 707 C C . ARG A 1 90 ? -16.925 5.171 23.390 1.00 68.00 90 ARG A C 1
ATOM 709 O O . ARG A 1 90 ? -17.814 5.258 24.231 1.00 68.00 90 ARG A O 1
ATOM 716 N N . SER A 1 91 ? -16.526 3.999 22.900 1.00 62.56 91 SER A N 1
ATOM 717 C CA . SER A 1 91 ? -17.065 2.726 23.384 1.00 62.56 91 SER A CA 1
ATOM 718 C C . SER A 1 91 ? -16.664 2.449 24.835 1.00 62.56 91 SER A C 1
ATOM 720 O O . SER A 1 91 ? -17.495 1.997 25.615 1.00 62.56 91 SER A O 1
ATOM 722 N N . ILE A 1 92 ? -15.437 2.810 25.224 1.00 65.25 92 ILE A N 1
ATOM 723 C CA . ILE A 1 92 ? -14.942 2.675 26.599 1.00 65.25 92 ILE A CA 1
ATOM 724 C C . ILE A 1 92 ? -15.700 3.622 27.539 1.00 65.25 92 ILE A C 1
ATOM 726 O O . ILE A 1 92 ? -16.172 3.191 28.587 1.00 65.25 92 ILE A O 1
ATOM 730 N N . THR A 1 93 ? -15.890 4.889 27.157 1.00 63.88 93 THR A N 1
ATOM 731 C CA . THR A 1 93 ? -16.579 5.866 28.0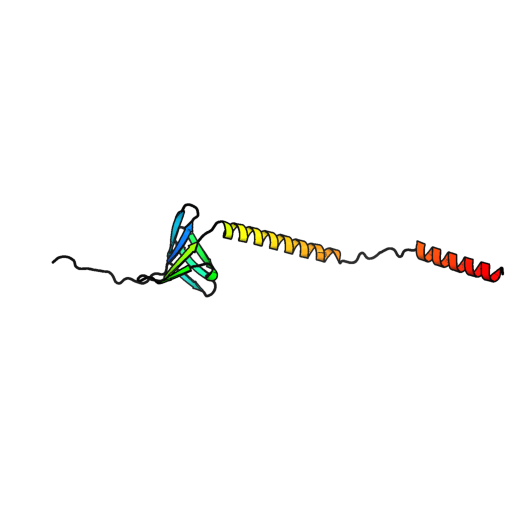19 1.00 63.88 93 THR A CA 1
ATOM 732 C C . THR A 1 93 ? -18.072 5.578 28.181 1.00 63.88 93 THR A C 1
ATOM 734 O O . THR A 1 93 ? -18.627 5.817 29.249 1.00 63.88 93 THR A O 1
ATOM 737 N N . HIS A 1 94 ? -18.741 5.023 27.166 1.00 60.66 94 HIS A N 1
ATOM 738 C CA . HIS A 1 94 ? -20.139 4.593 27.292 1.00 60.66 94 HIS A CA 1
ATOM 739 C C . HIS A 1 94 ? -20.324 3.313 28.119 1.00 60.66 94 HIS A C 1
ATOM 741 O O . HIS A 1 94 ? -21.434 3.059 28.585 1.00 60.66 94 HIS A O 1
ATOM 747 N N . PHE A 1 95 ? -19.266 2.531 28.343 1.00 54.25 95 PHE A N 1
ATOM 748 C CA . PHE A 1 95 ? -19.311 1.376 29.241 1.00 54.25 95 PHE A CA 1
ATOM 749 C C . PHE A 1 95 ? -19.253 1.769 30.728 1.00 54.25 95 PHE A C 1
ATOM 751 O O . PHE A 1 95 ? -19.750 1.019 31.566 1.00 54.25 95 PHE A O 1
ATOM 758 N N . GLU A 1 96 ? -18.715 2.944 31.073 1.00 55.94 96 GLU A N 1
ATOM 759 C CA . GLU A 1 96 ? -18.656 3.410 32.469 1.00 55.94 96 GLU A CA 1
ATOM 760 C C . GLU A 1 96 ? -19.980 4.009 32.977 1.00 55.94 96 GLU A C 1
ATOM 762 O O . GLU A 1 96 ? -20.264 3.929 34.171 1.00 55.94 96 GLU A O 1
ATOM 767 N N . ASP A 1 97 ? -20.842 4.519 32.093 1.00 53.72 97 ASP A N 1
ATOM 768 C CA . ASP A 1 97 ? -22.106 5.180 32.479 1.00 53.72 97 ASP A CA 1
ATOM 769 C C . ASP A 1 97 ? -23.228 4.192 32.881 1.00 53.72 97 ASP A C 1
ATOM 771 O O . ASP A 1 97 ? -24.315 4.582 33.304 1.00 53.72 97 ASP A O 1
ATOM 775 N N . GLN A 1 98 ? -22.978 2.880 32.777 1.00 51.25 98 GLN A N 1
ATOM 776 C CA . GLN A 1 98 ? -23.905 1.834 33.234 1.00 51.25 98 GLN A CA 1
ATOM 777 C C . GLN A 1 98 ? -23.594 1.296 34.635 1.00 51.25 98 GLN A C 1
ATOM 779 O O . GLN A 1 98 ? -24.287 0.388 35.105 1.00 51.25 98 GLN A O 1
ATOM 784 N N . GLN A 1 99 ? -22.616 1.863 35.351 1.00 52.19 99 GLN A N 1
ATOM 785 C CA . GLN A 1 99 ? -22.528 1.650 36.794 1.00 52.19 99 GLN A CA 1
ATOM 786 C C . GLN A 1 99 ? -23.655 2.432 37.470 1.00 52.19 99 GLN A C 1
ATOM 788 O O . GLN A 1 99 ? -23.526 3.595 37.836 1.00 52.19 99 GLN A O 1
ATOM 793 N N . ALA A 1 100 ? -24.798 1.751 37.549 1.00 53.28 100 ALA A N 1
ATOM 794 C CA . ALA A 1 100 ? -25.997 2.075 38.297 1.00 53.28 100 ALA A CA 1
ATOM 795 C C . ALA A 1 100 ? -25.764 3.125 39.388 1.00 53.28 100 ALA A C 1
ATOM 797 O O . ALA A 1 100 ? -25.156 2.822 40.409 1.00 53.28 100 ALA A O 1
ATOM 798 N N . LEU A 1 101 ? -26.330 4.322 39.207 1.00 53.25 101 LEU A N 1
ATOM 799 C CA . LEU A 1 101 ? -26.624 5.234 40.311 1.00 53.25 101 LEU A CA 1
ATOM 800 C C . LEU A 1 101 ? -27.392 4.440 41.386 1.00 53.25 101 LEU A C 1
ATOM 802 O O . LEU A 1 101 ? -28.579 4.143 41.184 1.00 53.25 101 LEU A O 1
ATOM 806 N N . PRO A 1 102 ? -26.775 4.083 42.529 1.00 53.22 102 PRO A N 1
ATOM 807 C CA . PRO A 1 102 ? -27.484 3.428 43.604 1.00 53.22 102 PRO A CA 1
ATOM 808 C C . PRO A 1 102 ? -28.190 4.540 44.368 1.00 53.22 102 PRO A C 1
ATOM 810 O O . PRO A 1 102 ? -27.637 5.151 45.277 1.00 53.22 102 PRO A O 1
ATOM 813 N N . GLY A 1 103 ? -29.407 4.859 43.940 1.00 58.97 103 GLY A N 1
ATOM 814 C CA . GLY A 1 103 ? -30.236 5.820 44.655 1.00 58.97 103 GLY A CA 1
ATOM 815 C C . GLY A 1 103 ? -30.933 6.823 43.764 1.00 58.97 103 GLY A C 1
ATOM 816 O O . GLY A 1 103 ? -30.875 8.014 44.044 1.00 58.97 103 GLY A O 1
ATOM 817 N N . LYS A 1 104 ? -31.685 6.363 42.754 1.00 61.19 104 LYS A N 1
ATOM 818 C CA . LYS A 1 104 ? -32.864 7.136 42.347 1.00 61.19 104 LYS A CA 1
ATOM 819 C C . LYS A 1 104 ? -33.704 7.297 43.620 1.00 61.19 104 LYS A C 1
ATOM 821 O O . LYS A 1 104 ? -34.216 6.280 44.095 1.00 61.19 104 LYS A O 1
ATOM 826 N N . PRO A 1 105 ? -33.800 8.499 44.224 1.00 64.00 105 PRO A N 1
ATOM 827 C CA . PRO A 1 105 ? -34.576 8.650 45.438 1.00 64.00 105 PRO A CA 1
ATOM 828 C C . PRO A 1 105 ? -35.994 8.235 45.075 1.00 64.00 105 PRO A C 1
ATOM 830 O O . PRO A 1 105 ? -36.576 8.751 44.112 1.00 64.00 105 PRO A O 1
ATOM 833 N N . LEU A 1 106 ? -36.523 7.240 45.790 1.00 67.25 106 LEU A N 1
ATOM 834 C CA . LEU A 1 106 ? -37.934 6.905 45.686 1.00 67.25 106 LEU A CA 1
ATOM 835 C C . LEU A 1 106 ? -38.697 8.230 45.808 1.00 67.25 106 LEU A C 1
ATOM 837 O O . LEU A 1 106 ? -38.342 9.038 46.669 1.00 67.25 106 LEU A O 1
ATOM 841 N N . PRO A 1 107 ? -39.675 8.523 44.936 1.00 75.25 107 PRO A N 1
ATOM 842 C CA . PRO A 1 107 ? -40.386 9.790 44.983 1.00 75.25 107 PRO A CA 1
ATOM 843 C C . PRO A 1 107 ? -41.303 9.796 46.214 1.00 75.25 107 PRO A C 1
ATOM 845 O O . PRO A 1 107 ? -42.512 9.609 46.097 1.00 75.25 107 PRO A O 1
ATOM 848 N N . ILE A 1 108 ? -40.717 10.002 47.400 1.00 77.81 108 ILE A N 1
ATOM 849 C CA . ILE A 1 108 ? -41.359 9.998 48.722 1.00 77.81 108 ILE A CA 1
ATOM 850 C C . ILE A 1 108 ? -42.583 10.914 48.702 1.00 77.81 108 ILE A C 1
ATOM 852 O O . ILE A 1 108 ? -43.629 10.561 49.232 1.00 77.81 108 ILE A O 1
ATOM 856 N N . PHE A 1 109 ? -42.493 12.038 47.987 1.00 80.75 109 PHE A N 1
ATOM 857 C CA . PHE A 1 109 ? -43.597 12.972 47.792 1.00 80.75 109 PHE A CA 1
ATOM 858 C C . PHE A 1 109 ? -44.834 12.342 47.121 1.00 80.75 109 PHE A C 1
ATOM 860 O O . PHE A 1 109 ? -45.956 12.600 47.546 1.00 80.75 109 PHE A O 1
ATOM 867 N N . LYS A 1 110 ? -44.658 11.468 46.118 1.00 80.94 110 LYS A N 1
ATOM 868 C CA . LYS A 1 110 ? -45.777 10.779 45.444 1.00 80.94 110 LYS A CA 1
ATOM 869 C C . LYS A 1 110 ? -46.421 9.725 46.343 1.00 80.94 110 LYS A C 1
ATOM 871 O O . LYS A 1 110 ? -47.637 9.567 46.327 1.00 80.94 110 LYS A O 1
ATOM 876 N N . ILE A 1 111 ? -45.605 9.028 47.132 1.00 84.25 111 ILE A N 1
ATOM 877 C CA . ILE A 1 111 ? -46.076 8.015 48.083 1.00 84.25 111 ILE A CA 1
ATOM 878 C C . ILE A 1 111 ? -46.853 8.693 49.220 1.00 84.25 111 ILE A C 1
ATOM 880 O O . ILE A 1 111 ? -47.948 8.258 49.566 1.00 84.25 111 ILE A O 1
ATOM 884 N N . MET A 1 112 ? -46.335 9.805 49.745 1.00 85.88 112 MET A N 1
ATOM 885 C CA . MET A 1 112 ? -46.973 10.572 50.814 1.00 85.88 112 MET A CA 1
ATOM 886 C C . MET A 1 112 ? -48.300 11.195 50.359 1.00 85.88 112 MET A C 1
ATOM 888 O O . MET A 1 112 ? -49.299 11.072 51.066 1.00 85.88 112 MET A O 1
ATOM 892 N N . LEU A 1 113 ? -48.353 11.757 49.145 1.00 88.25 113 LEU A N 1
ATOM 893 C CA . LEU A 1 113 ? -49.593 12.281 48.564 1.00 88.25 113 LEU A CA 1
ATOM 894 C C . LEU A 1 113 ? -50.657 11.183 48.387 1.00 88.25 113 LEU A C 1
ATOM 896 O O . LEU A 1 113 ? -51.830 11.414 48.675 1.00 88.25 113 LEU A O 1
ATOM 900 N N . GLY A 1 114 ? -50.252 9.979 47.965 1.00 88.00 114 GLY A N 1
ATOM 901 C CA . GLY A 1 114 ? -51.157 8.835 47.823 1.00 88.00 114 GLY A CA 1
ATOM 902 C C . GLY A 1 114 ? -51.752 8.371 49.156 1.00 88.00 114 GLY A C 1
ATOM 903 O O . GLY A 1 114 ? -52.955 8.131 49.243 1.00 88.00 114 GLY A O 1
ATOM 904 N N . ILE A 1 115 ? -50.935 8.304 50.212 1.00 87.81 115 ILE A N 1
ATOM 905 C CA . ILE A 1 115 ? -51.395 7.923 51.557 1.00 87.81 115 ILE A CA 1
ATOM 906 C C . ILE A 1 115 ? -52.330 8.995 52.135 1.00 87.81 115 ILE A C 1
ATOM 908 O O . ILE A 1 115 ? -53.390 8.661 52.663 1.00 87.81 115 ILE A O 1
ATOM 912 N N . ALA A 1 116 ? -51.988 10.278 51.993 1.00 88.69 116 ALA A N 1
ATOM 913 C CA . ALA A 1 116 ? -52.831 11.379 52.458 1.00 88.69 116 ALA A CA 1
ATOM 914 C C . ALA A 1 116 ? -54.201 11.393 51.758 1.00 88.69 116 ALA A C 1
ATOM 916 O O . ALA A 1 116 ? -55.229 11.553 52.417 1.00 88.69 116 ALA A O 1
ATOM 917 N N . ALA A 1 117 ? -54.231 11.155 50.442 1.00 88.19 117 ALA A N 1
ATOM 918 C CA . ALA A 1 117 ? -55.472 11.055 49.681 1.00 88.19 117 ALA A CA 1
ATOM 919 C C . ALA A 1 117 ? -56.336 9.865 50.133 1.00 88.19 117 ALA A C 1
ATOM 921 O O . ALA A 1 117 ? -57.544 10.020 50.294 1.00 88.19 117 ALA A O 1
ATOM 922 N N . ALA A 1 118 ? -55.732 8.703 50.400 1.00 87.56 118 ALA A N 1
ATOM 923 C CA . ALA A 1 118 ? -56.452 7.525 50.884 1.00 87.56 118 ALA A CA 1
ATOM 924 C C . ALA A 1 118 ? -57.078 7.746 52.273 1.00 87.56 118 ALA A C 1
ATOM 926 O O . ALA A 1 118 ? -58.231 7.383 52.494 1.00 87.56 118 ALA A O 1
ATOM 927 N N . ILE A 1 119 ? -56.354 8.391 53.194 1.00 90.25 119 ILE A N 1
ATOM 928 C CA . ILE A 1 119 ? -56.868 8.719 54.534 1.00 90.25 119 ILE A CA 1
ATOM 929 C C . ILE A 1 119 ? -58.035 9.707 54.439 1.00 90.25 119 ILE A C 1
ATOM 931 O O . ILE A 1 119 ? -59.059 9.513 55.092 1.00 90.25 119 ILE A O 1
ATOM 935 N N . LEU A 1 120 ? -57.916 10.733 53.593 1.00 88.88 120 LEU A N 1
ATOM 936 C CA . LEU A 1 120 ? -58.980 11.713 53.381 1.00 88.88 120 LEU A CA 1
ATOM 937 C C . LEU A 1 120 ? -60.248 11.058 52.809 1.00 88.88 120 LEU A C 1
ATOM 939 O O . LEU A 1 120 ? -61.355 11.364 53.246 1.00 88.88 120 LEU A O 1
ATOM 943 N N . LEU A 1 121 ? -60.087 10.099 51.896 1.00 88.69 121 LEU A N 1
ATOM 944 C CA . LEU A 1 121 ? -61.190 9.349 51.295 1.00 88.69 121 LEU A CA 1
ATOM 945 C C . LEU A 1 121 ? -61.907 8.462 52.330 1.00 88.69 121 LEU A C 1
ATOM 947 O O . LEU A 1 121 ? -63.135 8.417 52.349 1.00 88.69 121 LEU A O 1
ATOM 951 N N . ILE A 1 122 ? -61.162 7.832 53.245 1.00 89.19 122 ILE A N 1
ATOM 952 C CA . ILE A 1 122 ? -61.724 7.045 54.358 1.00 89.19 122 ILE A CA 1
ATOM 953 C C . ILE A 1 122 ? -62.497 7.933 55.342 1.00 89.19 122 ILE A C 1
ATOM 955 O O . ILE A 1 122 ? -63.556 7.534 55.821 1.00 89.19 122 ILE A O 1
ATOM 959 N N . ILE A 1 123 ? -61.996 9.135 55.642 1.00 89.81 123 ILE A N 1
ATOM 960 C CA . ILE A 1 123 ? -62.686 10.081 56.532 1.00 89.81 123 ILE A CA 1
ATOM 961 C C . ILE A 1 123 ? -64.003 10.542 55.903 1.00 89.81 123 ILE A C 1
ATOM 963 O O . ILE A 1 123 ? -65.022 10.546 56.587 1.00 89.81 123 ILE A O 1
ATOM 967 N N . ILE A 1 124 ? -64.008 10.864 54.606 1.00 86.94 124 ILE A N 1
ATOM 968 C CA . ILE A 1 124 ? -65.231 11.247 53.884 1.00 86.94 124 ILE A CA 1
ATOM 969 C C . ILE A 1 124 ? -66.244 10.094 53.888 1.00 86.94 124 ILE A C 1
ATOM 971 O O . ILE A 1 124 ? -67.404 10.320 54.207 1.00 86.94 124 ILE A O 1
ATOM 975 N N . PHE A 1 125 ? -65.812 8.856 53.627 1.00 84.56 125 PHE A N 1
ATOM 976 C CA . PHE A 1 125 ? -66.694 7.680 53.669 1.00 84.56 125 PHE A CA 1
ATOM 977 C C . PHE A 1 125 ? -67.231 7.337 55.062 1.00 84.56 125 PHE A C 1
ATOM 979 O O . PHE A 1 125 ? -68.235 6.644 55.159 1.00 84.56 125 PHE A O 1
ATOM 986 N N . LYS A 1 126 ? -66.560 7.765 56.137 1.00 76.31 126 LYS A N 1
ATOM 987 C CA . LYS A 1 126 ? -67.067 7.620 57.509 1.00 76.31 126 LYS A CA 1
ATOM 988 C C . LYS A 1 126 ? -67.946 8.782 57.969 1.00 76.31 126 LYS A C 1
ATOM 990 O O . LYS A 1 126 ? -68.629 8.634 58.978 1.00 76.31 126 LYS A O 1
ATOM 995 N N . ALA A 1 127 ? -67.862 9.931 57.301 1.00 71.38 127 ALA A N 1
ATOM 996 C CA . ALA A 1 127 ? -68.632 11.131 57.618 1.00 71.38 127 ALA A CA 1
ATOM 997 C C . ALA A 1 127 ? -69.956 11.229 56.835 1.00 71.38 127 ALA A C 1
ATOM 999 O O . ALA A 1 127 ? -70.818 12.014 57.228 1.00 71.38 127 ALA A O 1
ATOM 1000 N N . VAL A 1 128 ? -70.098 10.456 55.750 1.00 65.00 128 VAL A N 1
ATOM 1001 C CA . VAL A 1 128 ? -71.345 10.212 54.996 1.00 65.00 128 VAL A CA 1
ATOM 1002 C C . VAL A 1 128 ? -72.060 8.999 55.575 1.00 65.00 128 VAL A C 1
ATOM 1004 O O . VAL A 1 128 ? -73.288 9.099 55.782 1.00 65.00 128 VAL A O 1
#

pLDDT: mean 76.33, std 12.89, range [43.56, 90.88]

Sequence (128 aa):
MLFSNNREPYEPEDVLILFKDDGTADIAPIVTINDERVYAESPQGNYAVPVGEVRSYVGRKGRIFLYPTTVENVTDCQRIAALERSTVLRSITHFEDQQALPGKPLPIFKIMLGIAAAILLIIIFKAV

Secondary structure (DSSP, 8-state):
--------------EEEEE-TTS-EEEEEEEEE-SSEEEEEETTEEEEEEGGGPEEEEETTEEEEEEE--HHHHHHHHHHHHHHHHHHHHHHHHHHTTS--TT----HHHHHHHHHHHHHHHHHHHH-

Radius of gyration: 37.15 Å; chains: 1; bounding box: 104×30×96 Å

Organism: NCBI:txid2490856

Foldseek 3Di:
DDDPVPDDPQDQWEWEWEQDPVRDIDIFTWDDDDQFWTWTDDPVDIDTHGPVQWDWDQDPRYIYTYHYPDVCVVVVVVVVVVVVVVVVVVVVVVVVVPPDPPPPPDPVVVVVVVVVVVVVVVVVVVVD